Protein AF-A0A2N6FKA7-F1 (afdb_monomer_lite)

Secondary structure (DSSP, 8-state):
-----EEEEEE--SSSS--SSS--SEEEEEEEETTTTEEEEEEEEE--HHHH--HHHHHHHTTEEEEE-S---HHHHHHHHHTT-EEE-HHHHTSSS----

Radius of gyration: 13.47 Å; chains: 1; bounding box: 33×27×40 Å

Foldseek 3Di:
DDQDFAKEKEADQVDPDRPLDDGAQKIWIATQRQVLLEGPPTDIGGHDCVPQNDPLVNCLVVRHQEYADPDPDVVVQVSNVVSNHHYDYPPPRRPVRDPPD

Structure (mmCIF, N/CA/C/O backbone):
data_AF-A0A2N6FKA7-F1
#
_entry.id   AF-A0A2N6FKA7-F1
#
loop_
_atom_site.group_PDB
_atom_site.id
_atom_site.type_symbol
_atom_site.label_atom_id
_atom_site.label_alt_id
_atom_site.label_comp_id
_atom_site.label_asym_id
_atom_site.label_entity_id
_atom_site.label_seq_id
_atom_site.pdbx_PDB_ins_code
_atom_site.Cartn_x
_atom_site.Cartn_y
_atom_site.Cartn_z
_atom_site.occupancy
_atom_site.B_iso_or_equiv
_atom_site.auth_seq_id
_atom_site.auth_comp_id
_atom_site.auth_asym_id
_atom_site.auth_atom_id
_atom_site.pdbx_PDB_model_num
ATOM 1 N N . MET A 1 1 ? -17.185 13.492 14.702 1.00 36.66 1 MET A N 1
ATOM 2 C CA . MET A 1 1 ? -15.866 12.986 14.270 1.00 36.66 1 MET A CA 1
ATOM 3 C C . MET A 1 1 ? -16.126 11.678 13.554 1.00 36.66 1 MET A C 1
ATOM 5 O O . MET A 1 1 ? -16.673 10.777 14.175 1.00 36.66 1 MET A O 1
ATOM 9 N N . ILE A 1 2 ? -15.923 11.637 12.238 1.00 38.34 2 ILE A N 1
ATOM 10 C CA . ILE A 1 2 ? -16.300 10.477 11.424 1.00 38.34 2 ILE A CA 1
ATOM 11 C C . ILE A 1 2 ? -15.222 9.411 11.615 1.00 38.34 2 ILE A C 1
ATOM 13 O O . ILE A 1 2 ? -14.052 9.638 11.328 1.00 38.34 2 ILE A O 1
ATOM 17 N N . ASN A 1 3 ? -15.637 8.282 12.177 1.00 48.81 3 ASN A N 1
ATOM 18 C CA . ASN A 1 3 ? -14.804 7.143 12.531 1.00 48.81 3 ASN A CA 1
ATOM 19 C C . ASN A 1 3 ? -14.818 6.139 11.365 1.00 48.81 3 ASN A C 1
ATOM 21 O O . ASN A 1 3 ? -15.334 5.029 11.490 1.00 48.81 3 ASN A O 1
ATOM 25 N N . GLU A 1 4 ? -14.383 6.585 10.187 1.00 58.44 4 GLU A N 1
ATOM 26 C CA . GLU A 1 4 ? -14.452 5.783 8.964 1.00 58.44 4 GLU A CA 1
ATOM 27 C C . GLU A 1 4 ? -13.369 4.699 8.967 1.00 58.44 4 GLU A C 1
ATOM 29 O O . GLU A 1 4 ? -12.170 4.989 9.048 1.00 58.44 4 GLU A O 1
ATOM 34 N N . LYS A 1 5 ? -13.803 3.434 8.860 1.00 62.41 5 LYS A N 1
ATOM 35 C CA . LYS A 1 5 ? -12.917 2.307 8.552 1.00 62.41 5 LYS A CA 1
ATOM 36 C C . LYS A 1 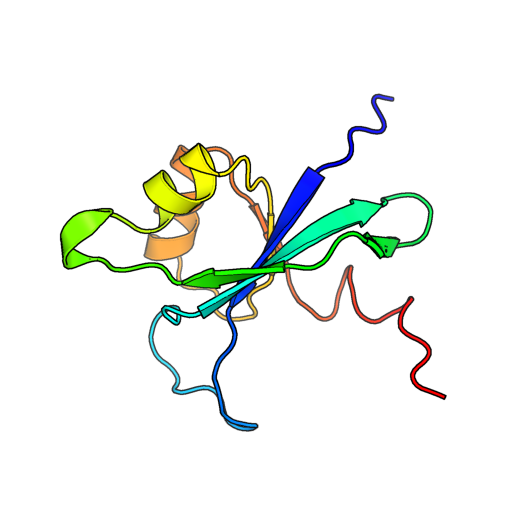5 ? -12.132 2.659 7.292 1.00 62.41 5 LYS A C 1
ATOM 38 O O . LYS A 1 5 ? -12.720 2.917 6.246 1.00 62.41 5 LYS A O 1
ATOM 43 N N . SER A 1 6 ? -10.812 2.707 7.415 1.00 77.69 6 SER A N 1
ATOM 44 C CA . SER A 1 6 ? -9.918 3.076 6.320 1.00 77.69 6 SER A CA 1
ATOM 45 C C . SER A 1 6 ? -9.120 1.856 5.898 1.00 77.69 6 SER A C 1
ATOM 47 O O . SER A 1 6 ? -8.518 1.198 6.745 1.00 77.69 6 SER A O 1
ATOM 49 N N . THR A 1 7 ? -9.078 1.562 4.601 1.00 89.38 7 THR A N 1
ATOM 50 C CA . THR A 1 7 ? -8.249 0.465 4.102 1.00 89.38 7 THR A CA 1
ATOM 51 C C . THR A 1 7 ? -6.780 0.875 4.145 1.00 89.38 7 THR A C 1
ATOM 53 O O . THR A 1 7 ? -6.385 1.905 3.585 1.00 89.38 7 THR A O 1
ATOM 56 N N . ILE A 1 8 ? -5.971 0.060 4.814 1.00 89.56 8 ILE A N 1
ATOM 57 C CA . ILE A 1 8 ? -4.519 0.198 4.877 1.00 89.56 8 ILE A CA 1
ATOM 58 C C . ILE A 1 8 ? -3.860 -0.858 3.995 1.00 89.56 8 ILE A C 1
ATOM 60 O O . ILE A 1 8 ? -4.370 -1.970 3.886 1.00 89.56 8 ILE A O 1
ATOM 64 N N . ALA A 1 9 ? -2.735 -0.514 3.373 1.00 90.00 9 ALA A N 1
ATOM 65 C CA . ALA A 1 9 ? -1.878 -1.442 2.646 1.00 90.00 9 ALA A CA 1
ATOM 66 C C . ALA A 1 9 ? -0.473 -1.471 3.260 1.00 90.00 9 ALA A C 1
ATOM 68 O O . ALA A 1 9 ? 0.125 -0.428 3.514 1.00 90.00 9 ALA A O 1
ATOM 69 N N . ILE A 1 10 ? 0.065 -2.668 3.465 1.00 87.62 10 ILE A N 1
ATOM 70 C CA . ILE A 1 1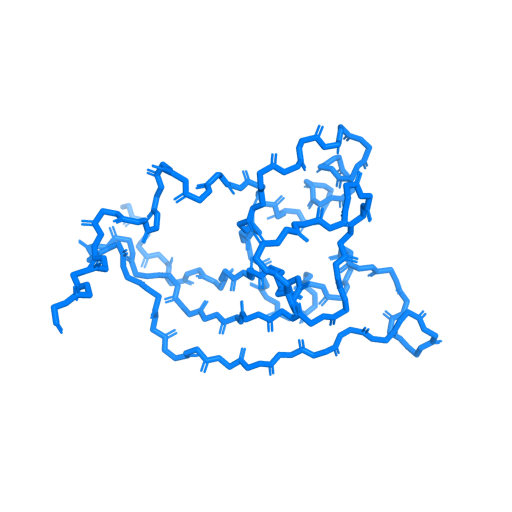0 ? 1.401 -2.913 4.003 1.00 87.62 10 ILE A CA 1
ATOM 71 C C . ILE A 1 10 ? 2.181 -3.713 2.949 1.00 87.62 10 ILE A C 1
ATOM 73 O O . ILE A 1 10 ? 1.796 -4.844 2.649 1.00 87.62 10 ILE A O 1
ATOM 77 N N . PRO A 1 11 ? 3.237 -3.156 2.339 1.00 85.31 11 PRO A N 1
ATOM 78 C CA . PRO A 1 11 ? 4.081 -3.879 1.395 1.00 85.31 11 PRO A CA 1
ATOM 79 C C . PRO A 1 11 ? 4.801 -5.041 2.093 1.00 85.31 11 PRO A C 1
ATOM 81 O O . PRO A 1 11 ? 5.382 -4.877 3.165 1.00 85.31 11 PRO A O 1
ATOM 84 N N . TYR A 1 12 ? 4.779 -6.220 1.475 1.00 81.44 12 TYR A N 1
ATOM 85 C CA . TYR A 1 12 ? 5.440 -7.423 1.968 1.00 81.44 12 TYR A CA 1
ATOM 86 C C . TYR A 1 12 ? 6.752 -7.667 1.218 1.00 81.44 12 TYR A C 1
ATOM 88 O O . TYR A 1 12 ? 6.746 -7.991 0.033 1.00 81.44 12 TYR A O 1
ATOM 96 N N . TYR A 1 13 ? 7.872 -7.561 1.937 1.00 73.25 13 TYR A N 1
ATOM 97 C CA . TYR A 1 13 ? 9.236 -7.611 1.388 1.00 73.25 13 TYR A CA 1
ATOM 98 C C . TYR A 1 13 ? 9.852 -9.010 1.273 1.00 73.25 13 TYR A C 1
ATOM 100 O O . TYR A 1 13 ? 11.008 -9.129 0.877 1.00 73.25 13 TYR A O 1
ATOM 108 N N . GLY A 1 14 ? 9.127 -10.079 1.634 1.00 58.88 14 GLY A N 1
ATOM 109 C CA . GLY A 1 14 ? 9.588 -11.471 1.469 1.00 58.88 14 GLY A CA 1
ATOM 110 C C . GLY A 1 14 ? 10.880 -11.848 2.212 1.00 58.88 14 GLY A C 1
ATOM 111 O O . GLY A 1 14 ? 11.397 -12.947 2.038 1.00 58.88 14 GLY A O 1
ATOM 112 N N . SER A 1 15 ? 11.414 -10.943 3.030 1.00 58.59 15 SER A N 1
ATOM 113 C CA . SER A 1 15 ? 12.745 -10.989 3.621 1.00 58.59 15 SER A CA 1
ATOM 114 C C . SER A 1 15 ? 12.729 -10.202 4.933 1.00 58.59 15 SER A C 1
ATOM 116 O O . SER A 1 15 ? 12.106 -9.144 5.011 1.00 58.59 15 SER A O 1
ATOM 118 N N . LEU A 1 16 ? 13.453 -10.685 5.950 1.00 51.19 16 LEU A N 1
ATOM 119 C CA . LEU A 1 16 ? 13.736 -9.922 7.180 1.00 51.19 16 LEU A CA 1
ATOM 120 C C . LEU A 1 16 ? 14.548 -8.643 6.894 1.00 51.19 16 LEU A C 1
ATOM 122 O O . LEU A 1 16 ? 14.572 -7.728 7.710 1.00 51.19 16 LEU A O 1
ATOM 126 N N . VAL A 1 17 ? 15.217 -8.583 5.738 1.00 49.56 17 VAL A N 1
ATOM 127 C CA . VAL A 1 17 ? 16.008 -7.442 5.273 1.00 49.56 17 VAL A CA 1
ATOM 128 C C . VAL A 1 17 ? 15.360 -6.868 4.020 1.00 49.56 17 VAL A C 1
ATOM 130 O O . VAL A 1 17 ? 15.382 -7.479 2.950 1.00 49.56 17 VAL A O 1
ATOM 133 N N . ARG A 1 18 ? 14.790 -5.674 4.155 1.00 53.94 18 ARG A N 1
ATOM 134 C CA . ARG A 1 18 ? 14.182 -4.932 3.052 1.00 53.94 18 ARG A CA 1
ATOM 135 C C . ARG A 1 18 ? 15.215 -4.675 1.940 1.00 53.94 18 ARG A C 1
ATOM 137 O O . ARG A 1 18 ? 16.274 -4.112 2.237 1.00 53.94 18 ARG A O 1
ATOM 144 N N . PRO A 1 19 ? 14.940 -5.009 0.666 1.00 53.97 19 PRO A N 1
ATOM 145 C CA . PRO A 1 19 ? 15.755 -4.513 -0.434 1.00 53.97 19 PRO A CA 1
ATOM 146 C C . PRO A 1 19 ? 15.544 -2.997 -0.493 1.00 53.97 19 PRO A C 1
ATOM 148 O O . PRO A 1 19 ? 14.427 -2.523 -0.653 1.00 53.97 19 PRO A O 1
ATOM 151 N N . GLY A 1 20 ? 16.598 -2.212 -0.276 1.00 54.25 20 GLY A N 1
ATOM 152 C CA . GLY A 1 20 ? 16.518 -0.763 -0.044 1.00 54.25 20 GLY A CA 1
ATOM 153 C C . GLY A 1 20 ? 16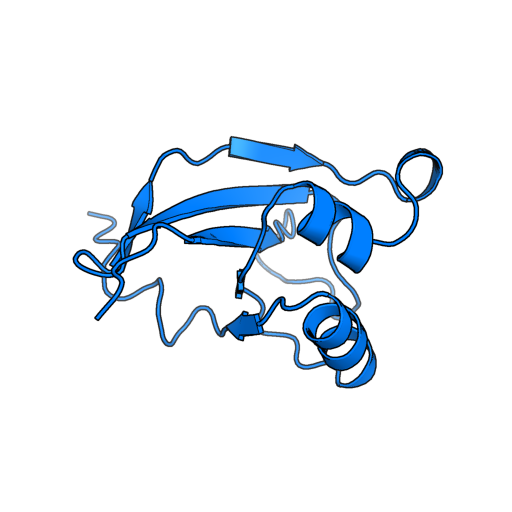.058 0.103 -1.227 1.00 54.25 20 GLY A C 1
ATOM 154 O O . GLY A 1 20 ? 16.529 1.232 -1.341 1.00 54.25 20 GLY A O 1
ATOM 155 N N . ARG A 1 21 ? 15.216 -0.400 -2.143 1.00 56.91 21 ARG A N 1
ATOM 156 C CA . ARG A 1 21 ? 14.648 0.359 -3.263 1.00 56.91 21 ARG A CA 1
ATOM 157 C C . ARG A 1 21 ? 13.243 -0.108 -3.640 1.00 56.91 21 ARG A C 1
ATOM 159 O O . ARG A 1 21 ? 13.070 -1.229 -4.106 1.00 56.91 21 ARG A O 1
ATOM 166 N N . GLY A 1 22 ? 12.302 0.835 -3.610 1.00 61.22 22 GLY A N 1
ATOM 167 C CA . GLY A 1 22 ? 10.978 0.689 -4.210 1.00 61.22 22 GLY A CA 1
ATOM 168 C C . GLY A 1 22 ? 9.985 -0.069 -3.337 1.00 61.22 22 GLY A C 1
ATOM 169 O O . GLY A 1 22 ? 10.297 -0.506 -2.231 1.00 61.22 22 GLY A O 1
ATOM 170 N N . LEU A 1 23 ? 8.761 -0.181 -3.845 1.00 65.44 23 LEU A N 1
ATOM 171 C CA . LEU A 1 23 ? 7.728 -0.991 -3.223 1.00 65.44 23 LEU A CA 1
ATOM 172 C C . LEU A 1 23 ? 7.595 -2.326 -3.921 1.00 65.44 23 LEU A C 1
ATOM 174 O O . LEU A 1 23 ? 7.744 -2.438 -5.139 1.00 65.44 23 LEU A O 1
ATOM 178 N N . GLU A 1 24 ? 7.293 -3.315 -3.101 1.00 73.31 24 GLU A N 1
ATOM 179 C CA . GLU A 1 24 ? 7.077 -4.686 -3.513 1.00 73.31 24 GLU A CA 1
ATOM 180 C C . GLU A 1 24 ? 5.794 -4.825 -4.311 1.00 73.31 24 GLU A C 1
ATOM 182 O O . GLU A 1 24 ? 4.926 -3.954 -4.315 1.00 73.31 24 GLU A O 1
ATOM 187 N N . GLN A 1 25 ? 5.669 -5.960 -4.983 1.00 86.12 25 GLN A N 1
ATOM 188 C CA . GLN A 1 25 ? 4.445 -6.304 -5.693 1.00 86.12 25 GLN A CA 1
ATOM 189 C C . GLN A 1 25 ? 3.406 -6.930 -4.763 1.00 86.12 25 GLN A C 1
ATOM 191 O O . GLN A 1 25 ? 2.243 -6.995 -5.127 1.00 86.12 25 GLN A O 1
ATOM 196 N N . ILE A 1 26 ? 3.783 -7.382 -3.567 1.00 88.12 26 ILE A N 1
ATOM 197 C CA . ILE A 1 26 ? 2.873 -8.047 -2.631 1.00 88.12 26 ILE A CA 1
ATOM 198 C C . ILE A 1 26 ? 2.490 -7.065 -1.524 1.00 88.12 26 ILE A C 1
ATOM 200 O O . ILE A 1 26 ? 3.355 -6.438 -0.919 1.00 88.12 26 ILE A O 1
ATOM 204 N N . PHE A 1 27 ? 1.197 -6.964 -1.232 1.00 88.38 27 PHE A N 1
ATOM 205 C CA . PHE A 1 27 ? 0.635 -6.097 -0.203 1.00 88.38 27 PHE A CA 1
ATOM 206 C C . PHE A 1 27 ? -0.322 -6.877 0.696 1.00 88.38 27 PHE A C 1
ATOM 208 O O . PHE A 1 27 ? -1.213 -7.575 0.214 1.00 88.38 27 PHE A O 1
ATOM 215 N N . LEU A 1 28 ? -0.177 -6.717 2.008 1.00 88.31 28 LEU A N 1
ATOM 216 C CA . LEU A 1 28 ? -1.199 -7.068 2.986 1.00 88.31 28 LEU A CA 1
ATOM 217 C C . LEU A 1 28 ? -2.144 -5.878 3.118 1.00 88.31 28 LEU A C 1
ATOM 219 O O . LEU A 1 28 ? -1.712 -4.789 3.487 1.00 88.31 28 LEU A O 1
ATOM 223 N N . LYS A 1 29 ? -3.423 -6.061 2.807 1.00 90.69 29 LYS A N 1
ATOM 224 C CA . LYS A 1 29 ? -4.436 -5.015 2.964 1.00 90.69 29 LYS A CA 1
ATOM 225 C C . LYS A 1 29 ? -5.447 -5.409 4.013 1.00 90.69 29 LYS A C 1
ATOM 227 O O . LYS A 1 29 ? -5.822 -6.572 4.066 1.00 90.69 29 LYS A O 1
ATOM 232 N N . GLY A 1 30 ? -5.936 -4.448 4.777 1.00 88.94 30 GLY A N 1
ATOM 233 C CA . GLY A 1 30 ? -7.007 -4.694 5.732 1.00 88.94 30 GLY A CA 1
ATOM 234 C C . GLY A 1 30 ? -7.702 -3.417 6.168 1.00 88.94 30 GLY A C 1
ATOM 235 O O . GLY A 1 30 ? -7.332 -2.314 5.759 1.00 88.94 30 GLY A O 1
ATOM 236 N N . ASP A 1 31 ? -8.713 -3.584 7.005 1.00 88.69 31 ASP A N 1
ATOM 237 C CA . ASP A 1 31 ? -9.483 -2.492 7.577 1.00 88.69 31 ASP A CA 1
ATOM 238 C C . ASP A 1 31 ? -8.789 -2.006 8.846 1.00 88.69 31 ASP A C 1
ATOM 240 O O . ASP A 1 31 ? -8.698 -2.737 9.831 1.00 88.69 31 ASP A O 1
ATOM 244 N N . TYR A 1 32 ? -8.309 -0.765 8.846 1.00 83.19 32 TYR A N 1
ATOM 245 C CA . TYR A 1 32 ? -7.768 -0.156 10.053 1.00 83.19 32 TYR A CA 1
ATOM 246 C C . TYR A 1 32 ? -8.906 0.288 10.975 1.00 83.19 32 TYR A C 1
ATOM 248 O O . TYR A 1 32 ? -9.742 1.118 10.596 1.00 83.19 32 TYR A O 1
ATOM 256 N N . ASN A 1 33 ? -8.918 -0.249 12.194 1.00 81.38 33 ASN A N 1
ATOM 257 C CA . ASN A 1 33 ? -9.816 0.160 13.260 1.00 81.38 33 ASN A CA 1
ATOM 258 C C . ASN A 1 33 ? -9.120 1.214 14.145 1.00 81.38 33 ASN A C 1
ATOM 260 O O . ASN A 1 33 ? -8.235 0.869 14.930 1.00 81.38 33 ASN A O 1
ATOM 264 N N . PRO A 1 34 ? -9.523 2.497 14.069 1.00 73.12 34 PRO A N 1
ATOM 265 C CA . PRO A 1 34 ? -8.870 3.569 14.817 1.00 73.12 34 PRO A CA 1
ATOM 266 C C . PRO A 1 34 ? -9.124 3.514 16.331 1.00 73.12 34 PRO A C 1
ATOM 268 O O . PRO A 1 34 ? -8.456 4.223 17.070 1.00 73.12 34 PRO A O 1
ATOM 271 N N . GLN A 1 35 ? -10.089 2.717 16.805 1.00 78.88 35 GLN A N 1
ATOM 272 C CA . GLN A 1 35 ? -10.393 2.595 18.237 1.00 78.88 35 GLN A CA 1
ATOM 273 C C . GLN A 1 35 ? -9.492 1.565 18.920 1.00 78.88 35 GLN A C 1
ATOM 275 O O . GLN A 1 35 ? -9.081 1.765 20.058 1.00 78.88 35 GLN A O 1
ATOM 280 N N . SER A 1 36 ? -9.212 0.456 18.233 1.00 78.56 36 SER A N 1
ATOM 281 C CA . SER A 1 36 ? -8.375 -0.632 18.747 1.00 78.56 36 SER A CA 1
ATOM 282 C C . SER A 1 36 ? -6.932 -0.573 18.249 1.00 78.56 36 SER A C 1
ATOM 284 O O . SER A 1 36 ? -6.105 -1.330 18.748 1.00 78.56 36 SER A O 1
ATOM 286 N N . HIS A 1 37 ? -6.625 0.297 17.279 1.00 73.44 37 HIS A N 1
ATOM 287 C CA . HIS A 1 37 ? -5.341 0.335 16.569 1.00 73.44 37 HIS A CA 1
ATOM 288 C C . HIS A 1 37 ? -4.970 -1.018 15.935 1.00 73.44 37 HIS A C 1
ATOM 290 O O . HIS A 1 37 ? -3.799 -1.378 15.834 1.00 73.44 37 HIS A O 1
ATOM 296 N N . GLN A 1 38 ? -5.976 -1.791 15.517 1.00 78.69 38 GLN A N 1
ATOM 297 C CA . GLN A 1 38 ? -5.787 -3.096 14.887 1.00 78.69 38 GLN A CA 1
ATOM 298 C C . GLN A 1 38 ? -6.199 -3.070 13.418 1.00 78.69 38 GLN A C 1
ATOM 300 O O . GLN A 1 38 ? -7.072 -2.302 13.006 1.00 78.69 38 GLN A O 1
ATOM 305 N N . VAL A 1 39 ? -5.563 -3.941 12.635 1.00 81.81 39 VAL A N 1
ATOM 306 C CA . VAL A 1 39 ? -5.945 -4.214 11.248 1.00 81.81 39 VAL A CA 1
ATOM 307 C C . VAL A 1 39 ? -6.784 -5.487 11.220 1.00 81.81 39 VAL A C 1
ATOM 309 O O . VAL A 1 39 ? -6.314 -6.564 11.583 1.00 81.81 39 VAL A O 1
ATOM 312 N N . GLU A 1 40 ? -8.030 -5.357 10.788 1.00 84.94 40 GLU A N 1
ATOM 313 C CA . GLU A 1 40 ? -8.994 -6.448 10.642 1.00 84.94 40 GLU A CA 1
ATOM 314 C C . GLU A 1 40 ? -9.113 -6.860 9.161 1.00 84.94 40 GLU A C 1
ATOM 316 O O . GLU A 1 40 ? -8.693 -6.126 8.266 1.00 84.94 40 GLU A O 1
ATOM 321 N N . ASN A 1 41 ? -9.707 -8.028 8.882 1.00 86.75 41 ASN A N 1
ATOM 322 C CA . ASN A 1 41 ? -10.013 -8.493 7.516 1.00 86.75 41 ASN A CA 1
ATOM 323 C C . ASN A 1 41 ? -8.808 -8.486 6.555 1.00 86.75 41 ASN A C 1
ATOM 325 O O . ASN A 1 41 ? -8.917 -8.070 5.400 1.00 86.75 41 ASN A O 1
ATOM 329 N N . VAL A 1 42 ? -7.647 -8.935 7.038 1.00 87.06 42 VAL A N 1
ATOM 330 C CA . VAL A 1 42 ? -6.405 -8.893 6.262 1.00 87.06 42 VAL A CA 1
ATOM 331 C C . VAL A 1 42 ? -6.463 -9.856 5.073 1.00 87.06 42 VAL A C 1
ATOM 333 O O . VAL A 1 42 ? -6.717 -11.049 5.234 1.00 87.06 42 VAL A O 1
ATOM 336 N N . ALA A 1 43 ? -6.156 -9.347 3.883 1.00 88.75 43 ALA A N 1
ATOM 337 C CA . ALA A 1 43 ? -6.029 -10.110 2.652 1.00 88.75 43 ALA A CA 1
ATOM 338 C C . ALA A 1 43 ? -4.717 -9.781 1.934 1.00 88.75 43 ALA A C 1
ATOM 340 O O . ALA A 1 43 ? -4.247 -8.642 1.932 1.00 88.75 43 ALA A O 1
ATOM 341 N N . VAL A 1 44 ? -4.144 -10.785 1.272 1.00 89.38 44 VAL A N 1
ATOM 342 C CA . VAL A 1 44 ? -2.992 -10.592 0.386 1.00 89.38 44 VAL A CA 1
ATOM 343 C C . VAL A 1 44 ? -3.485 -10.058 -0.955 1.00 89.38 44 VAL A C 1
ATOM 345 O O . VAL A 1 44 ? -4.496 -10.506 -1.496 1.00 89.38 44 VAL A O 1
ATOM 348 N N . SER A 1 45 ? -2.776 -9.093 -1.519 1.00 90.25 45 SER A N 1
ATOM 349 C CA . SER A 1 45 ? -2.993 -8.608 -2.877 1.00 90.25 45 SER A CA 1
ATOM 350 C C . SER A 1 45 ? -1.670 -8.424 -3.583 1.00 90.25 45 SER A C 1
ATOM 352 O O . SER A 1 45 ? -0.687 -8.014 -2.975 1.00 90.25 45 SER A O 1
ATOM 354 N N . VAL A 1 46 ? -1.654 -8.753 -4.868 1.00 90.38 46 VAL A N 1
ATOM 355 C CA . VAL A 1 46 ? -0.458 -8.676 -5.698 1.00 90.38 46 VAL A CA 1
ATOM 356 C C . VAL A 1 46 ? -0.718 -7.660 -6.795 1.00 90.38 46 VAL A C 1
ATOM 358 O O . VAL A 1 46 ? -1.729 -7.763 -7.481 1.00 90.38 46 VAL A O 1
ATOM 361 N N . TRP A 1 47 ? 0.172 -6.683 -6.909 1.00 91.62 47 TRP A N 1
ATOM 362 C CA . TRP A 1 47 ? 0.189 -5.686 -7.963 1.00 91.62 47 TRP A CA 1
ATOM 363 C C . TRP A 1 47 ? 1.090 -6.151 -9.110 1.00 91.62 47 TRP A C 1
ATOM 365 O O . TRP A 1 47 ? 2.286 -6.374 -8.913 1.00 91.62 47 TRP A O 1
ATOM 375 N N . ASP A 1 48 ? 0.533 -6.245 -10.314 1.00 89.00 48 ASP A N 1
ATOM 376 C CA . ASP A 1 48 ? 1.276 -6.465 -11.552 1.00 89.00 48 ASP A CA 1
ATOM 377 C C . ASP A 1 48 ? 1.359 -5.157 -12.367 1.00 89.00 48 ASP A C 1
ATOM 379 O O . ASP A 1 48 ? 0.376 -4.744 -12.997 1.00 89.00 48 ASP A O 1
ATOM 383 N N . PRO A 1 49 ? 2.539 -4.506 -12.444 1.00 87.62 49 PRO A N 1
ATOM 384 C CA . PRO A 1 49 ? 2.705 -3.259 -13.192 1.00 87.62 49 PRO A CA 1
ATOM 385 C C . PRO A 1 49 ? 2.393 -3.384 -14.688 1.00 87.62 49 PRO A C 1
ATOM 387 O O . PRO A 1 49 ? 2.138 -2.369 -15.340 1.00 87.62 49 PRO A O 1
ATOM 390 N N . LYS A 1 50 ? 2.436 -4.595 -15.263 1.00 88.00 50 LYS A N 1
ATOM 391 C CA . LYS A 1 50 ? 2.188 -4.810 -16.695 1.00 88.00 50 LYS A CA 1
ATOM 392 C C . LYS A 1 50 ? 0.709 -4.712 -17.043 1.00 88.00 50 LYS A C 1
ATOM 394 O O . LYS A 1 50 ? 0.381 -4.193 -18.107 1.00 88.00 50 LYS A O 1
ATOM 399 N N . SER A 1 51 ? -0.165 -5.208 -16.174 1.00 89.75 51 SER A N 1
ATOM 400 C CA . SER A 1 51 ? -1.613 -5.222 -16.404 1.00 89.75 51 SER A CA 1
ATOM 401 C C . SER A 1 51 ? -2.348 -4.110 -15.665 1.00 89.75 51 SER A C 1
ATOM 403 O O . SER A 1 51 ? -3.365 -3.627 -16.151 1.00 89.75 51 SER A O 1
ATOM 405 N N . GLU A 1 52 ? -1.846 -3.686 -14.507 1.00 89.69 52 GLU A N 1
ATOM 406 C CA . GLU A 1 52 ? -2.585 -2.816 -13.584 1.00 89.69 52 GLU A CA 1
ATOM 407 C C . GLU A 1 52 ? -2.059 -1.375 -13.555 1.00 89.69 52 GLU A C 1
ATOM 409 O O . GLU A 1 52 ? -2.618 -0.500 -12.892 1.00 89.69 52 GLU A O 1
ATOM 414 N N . GLY A 1 53 ? -1.002 -1.092 -14.318 1.00 90.38 53 GLY A N 1
ATOM 415 C CA . GLY A 1 53 ? -0.469 0.253 -14.481 1.00 90.38 53 GLY A CA 1
ATOM 416 C C . GLY A 1 53 ? 0.270 0.740 -13.239 1.00 90.38 53 GLY A C 1
ATOM 417 O O . GLY A 1 53 ? 1.058 0.011 -12.652 1.00 90.38 53 GLY A O 1
ATOM 418 N N . ARG A 1 54 ? 0.086 2.014 -12.870 1.00 91.62 54 ARG A N 1
ATOM 419 C CA . ARG A 1 54 ? 0.870 2.664 -11.805 1.00 91.62 54 ARG A CA 1
ATOM 420 C C . ARG A 1 54 ? 0.359 2.283 -10.413 1.00 91.62 54 ARG A C 1
ATOM 422 O O . ARG A 1 54 ? -0.838 2.364 -10.160 1.00 91.62 54 ARG A O 1
ATOM 429 N N . LEU A 1 55 ? 1.283 2.006 -9.493 1.00 89.94 55 LEU A N 1
ATOM 430 C CA . LEU A 1 55 ? 0.973 1.543 -8.137 1.00 89.94 55 LEU A CA 1
ATOM 431 C C . LEU A 1 55 ? 0.018 2.459 -7.350 1.00 89.94 55 LEU A C 1
ATOM 433 O O . LEU A 1 55 ? -0.956 1.969 -6.795 1.00 89.94 55 LEU A O 1
ATOM 437 N N . HIS A 1 56 ? 0.251 3.778 -7.326 1.00 91.44 56 HIS A N 1
ATOM 438 C CA . HIS A 1 56 ? -0.613 4.725 -6.596 1.00 91.44 56 HIS A CA 1
ATOM 439 C C . HIS A 1 56 ? -2.070 4.662 -7.076 1.00 91.44 56 HIS A C 1
ATOM 441 O O . HIS A 1 56 ? -2.986 4.617 -6.262 1.00 91.44 56 HIS A O 1
ATOM 447 N N . LYS A 1 57 ? -2.279 4.542 -8.393 1.00 94.12 57 LYS A N 1
ATOM 448 C CA . LYS A 1 57 ? -3.616 4.404 -8.988 1.00 94.12 57 LYS A CA 1
ATOM 449 C C . LYS A 1 57 ? -4.262 3.071 -8.655 1.00 94.12 57 LYS A C 1
ATOM 451 O O . LYS A 1 57 ? -5.454 3.025 -8.375 1.00 94.12 57 LYS A O 1
ATOM 456 N N . TRP A 1 58 ? -3.482 1.996 -8.684 1.00 94.44 58 TRP A N 1
ATOM 457 C CA . TRP A 1 58 ? -3.966 0.671 -8.315 1.00 94.44 58 TRP A CA 1
ATOM 458 C C . TRP A 1 58 ? -4.396 0.619 -6.845 1.00 94.44 58 TRP A C 1
ATOM 460 O O . TRP A 1 58 ? -5.500 0.170 -6.549 1.00 94.44 58 TRP A O 1
ATOM 470 N N . LEU A 1 59 ? -3.587 1.165 -5.932 1.00 92.62 59 LEU A N 1
ATOM 471 C CA . LEU A 1 59 ? -3.931 1.273 -4.512 1.00 92.62 59 LEU A CA 1
ATOM 472 C C . LEU A 1 59 ? -5.205 2.109 -4.306 1.00 92.62 59 LEU A C 1
ATOM 474 O O . LEU A 1 59 ? -6.112 1.686 -3.587 1.00 92.62 59 LEU A O 1
ATOM 478 N N . ALA A 1 60 ? -5.312 3.254 -4.982 1.00 93.44 60 ALA A N 1
ATOM 479 C CA . ALA A 1 60 ? -6.480 4.127 -4.895 1.00 93.44 60 ALA A CA 1
ATOM 480 C C . ALA A 1 60 ? -7.758 3.449 -5.410 1.00 93.44 60 ALA A C 1
ATOM 482 O O . ALA A 1 60 ? -8.801 3.515 -4.758 1.00 93.44 60 ALA A O 1
ATOM 483 N N . ALA A 1 61 ? -7.672 2.732 -6.536 1.00 93.00 61 ALA A N 1
ATOM 484 C CA . ALA A 1 61 ? -8.779 1.955 -7.097 1.00 93.00 61 ALA A CA 1
ATOM 485 C C . ALA A 1 61 ? -9.253 0.835 -6.157 1.00 93.00 61 ALA A C 1
ATOM 487 O O . ALA A 1 61 ? -10.406 0.415 -6.219 1.00 93.00 61 ALA A O 1
ATOM 488 N N . GLN A 1 62 ? -8.379 0.375 -5.262 1.00 90.12 62 GLN A N 1
ATOM 489 C CA . GLN A 1 62 ? -8.691 -0.609 -4.230 1.00 90.12 62 GLN A CA 1
ATOM 490 C C . GLN A 1 62 ? -9.184 0.012 -2.916 1.00 90.12 62 GLN A C 1
ATOM 492 O O . GLN A 1 62 ? -9.346 -0.705 -1.931 1.00 90.12 62 GLN A O 1
ATOM 497 N N . GLY A 1 63 ? -9.420 1.326 -2.884 1.00 90.75 63 GLY A N 1
ATOM 498 C CA . GLY A 1 63 ? -9.928 2.032 -1.709 1.00 90.75 63 GLY A CA 1
ATOM 499 C C . GLY A 1 63 ? -8.886 2.259 -0.614 1.00 90.75 63 GLY A C 1
ATOM 500 O O . GLY A 1 63 ? -9.245 2.707 0.473 1.00 90.75 63 GLY A O 1
ATOM 501 N N . VAL A 1 64 ? -7.605 1.987 -0.882 1.00 92.25 64 VAL A N 1
ATOM 502 C CA . VAL A 1 64 ? -6.523 2.225 0.077 1.00 92.25 64 VAL A CA 1
ATOM 503 C C . VAL A 1 64 ? -6.435 3.718 0.378 1.00 92.25 64 VAL A C 1
ATOM 505 O O . VAL A 1 64 ? -6.434 4.545 -0.530 1.00 92.25 64 VAL A O 1
ATOM 508 N N . LYS A 1 65 ? -6.357 4.057 1.666 1.00 91.50 65 LYS A N 1
ATOM 509 C CA . LYS A 1 65 ? -6.178 5.431 2.165 1.00 91.50 65 LYS A CA 1
ATOM 510 C C . LYS A 1 65 ? -4.873 5.621 2.921 1.00 91.50 65 LYS A C 1
ATOM 512 O O . LYS A 1 65 ? -4.411 6.749 3.070 1.00 91.50 65 LYS A O 1
ATOM 517 N N . LYS A 1 66 ? -4.264 4.525 3.378 1.00 89.38 66 LYS A N 1
ATOM 518 C CA . LYS A 1 66 ? -2.986 4.540 4.088 1.00 89.38 66 LYS A CA 1
ATOM 519 C C . LYS A 1 66 ? -2.051 3.467 3.548 1.00 89.38 66 LYS A C 1
ATOM 521 O O . LYS A 1 66 ? -2.484 2.342 3.312 1.00 89.38 66 LYS A O 1
ATOM 526 N N . VAL A 1 67 ? -0.774 3.797 3.396 1.00 88.00 67 VAL A N 1
ATOM 527 C CA . VAL A 1 67 ? 0.291 2.831 3.100 1.00 88.00 67 VAL A CA 1
ATOM 528 C C . VAL A 1 67 ? 1.278 2.844 4.253 1.00 88.00 67 VAL A C 1
ATOM 530 O O . VAL A 1 67 ? 1.825 3.892 4.577 1.00 88.00 67 VAL A O 1
ATOM 533 N N . CYS A 1 68 ? 1.512 1.690 4.869 1.00 84.94 68 CYS A N 1
ATOM 534 C CA . CYS A 1 68 ? 2.469 1.577 5.958 1.00 84.94 68 CYS A CA 1
ATOM 535 C C . CYS A 1 68 ? 3.865 1.300 5.403 1.00 84.94 68 CYS A C 1
ATOM 537 O O . CYS A 1 68 ? 4.128 0.202 4.919 1.00 84.94 68 CYS A O 1
ATOM 539 N N . CYS A 1 69 ? 4.758 2.285 5.414 1.00 77.12 69 CYS A N 1
ATOM 540 C CA . CYS A 1 69 ? 6.078 2.153 4.810 1.00 77.12 69 CYS A CA 1
ATOM 541 C C . CYS A 1 69 ? 7.086 3.066 5.506 1.00 77.12 69 CYS A C 1
ATOM 543 O O . CYS A 1 69 ? 6.851 4.260 5.601 1.00 77.12 69 CYS A O 1
ATOM 545 N N . ARG A 1 70 ? 8.234 2.502 5.902 1.00 71.88 70 ARG A N 1
ATOM 546 C CA . ARG A 1 70 ? 9.366 3.236 6.504 1.00 71.88 70 ARG A CA 1
ATOM 547 C C . ARG A 1 70 ? 10.272 3.942 5.482 1.00 71.88 70 ARG A C 1
ATOM 549 O O . ARG A 1 70 ? 11.296 4.518 5.836 1.00 71.88 70 ARG A O 1
ATOM 556 N N . ASP A 1 71 ? 9.988 3.784 4.191 1.00 70.38 71 ASP A N 1
ATOM 557 C CA . ASP A 1 71 ? 10.787 4.362 3.106 1.00 70.38 71 ASP A CA 1
ATOM 558 C C . ASP A 1 71 ? 10.162 5.652 2.620 1.00 70.38 71 ASP A C 1
ATOM 560 O O . ASP A 1 71 ? 9.230 5.648 1.809 1.00 70.38 71 ASP A O 1
ATOM 564 N N . HIS A 1 72 ? 10.711 6.740 3.137 1.00 72.19 72 HIS A N 1
ATOM 565 C CA . HIS A 1 72 ? 10.328 8.090 2.781 1.00 72.19 72 HIS A CA 1
ATOM 566 C C . HIS A 1 72 ? 11.040 8.510 1.504 1.00 72.19 72 HIS A C 1
A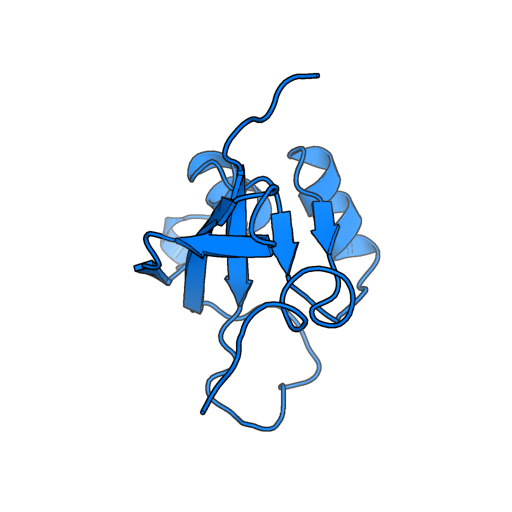TOM 568 O O . HIS A 1 72 ? 12.063 9.198 1.506 1.00 72.19 72 HIS A O 1
ATOM 574 N N . ASN A 1 73 ? 10.505 8.054 0.376 1.00 80.44 73 ASN A N 1
ATOM 575 C CA . ASN A 1 73 ? 10.891 8.569 -0.923 1.00 80.44 73 ASN A CA 1
ATOM 576 C C . ASN A 1 73 ? 9.919 9.679 -1.336 1.00 80.44 73 ASN A C 1
ATOM 578 O O . ASN A 1 73 ? 8.800 9.388 -1.756 1.00 80.44 73 ASN A O 1
ATOM 582 N N . GLU A 1 74 ? 10.364 10.938 -1.286 1.00 80.69 74 GLU A N 1
ATOM 583 C CA . GLU A 1 74 ? 9.532 12.126 -1.557 1.00 80.69 74 GLU A CA 1
ATOM 584 C C . GLU A 1 74 ? 8.748 12.035 -2.875 1.00 80.69 74 GLU A C 1
ATOM 586 O O . GLU A 1 74 ? 7.579 12.412 -2.956 1.00 80.69 74 GLU A O 1
ATOM 591 N N . ARG A 1 75 ? 9.370 11.492 -3.929 1.00 81.81 75 ARG A N 1
ATOM 592 C CA . ARG A 1 75 ? 8.719 11.352 -5.237 1.00 81.81 75 ARG A CA 1
ATOM 593 C C . ARG A 1 75 ? 7.580 10.340 -5.193 1.00 81.81 75 ARG A C 1
ATOM 595 O O . ARG A 1 75 ? 6.577 10.516 -5.877 1.00 81.81 75 ARG A O 1
ATOM 602 N N . TYR A 1 76 ? 7.760 9.258 -4.447 1.00 82.12 76 TYR A N 1
ATOM 603 C CA . TYR A 1 76 ? 6.738 8.236 -4.294 1.00 82.12 76 TYR A CA 1
ATOM 604 C C . TYR A 1 76 ? 5.595 8.713 -3.389 1.00 82.12 76 TYR A C 1
ATOM 606 O O . TYR A 1 76 ? 4.428 8.537 -3.736 1.00 82.12 76 TYR A O 1
ATOM 614 N N . GLU A 1 77 ? 5.923 9.376 -2.282 1.00 87.19 77 GLU A N 1
ATOM 615 C CA . GLU A 1 77 ? 4.944 9.975 -1.374 1.00 87.19 77 GLU A CA 1
ATOM 616 C C . GLU A 1 77 ? 4.087 11.031 -2.071 1.00 87.19 77 GLU A C 1
ATOM 618 O O . GLU A 1 77 ? 2.870 11.035 -1.900 1.00 87.19 77 GLU A O 1
ATOM 623 N N . ALA A 1 78 ? 4.687 11.870 -2.921 1.00 89.56 78 ALA A N 1
ATOM 624 C CA . ALA A 1 78 ? 3.946 12.840 -3.721 1.00 89.56 78 ALA A CA 1
ATOM 625 C C . ALA A 1 78 ? 2.900 12.158 -4.620 1.00 89.56 78 ALA A C 1
ATOM 627 O O . ALA A 1 78 ? 1.739 12.559 -4.623 1.00 89.56 78 ALA A O 1
ATOM 628 N N . LEU A 1 79 ? 3.280 11.079 -5.316 1.00 92.00 79 LEU A N 1
ATOM 629 C CA . LEU A 1 79 ? 2.365 10.322 -6.182 1.00 92.00 79 LEU A CA 1
ATOM 630 C C . LEU A 1 79 ? 1.230 9.641 -5.406 1.00 92.00 79 LEU A C 1
ATOM 632 O O . LEU A 1 79 ? 0.128 9.510 -5.926 1.00 92.00 79 LEU A O 1
ATOM 636 N N . LEU A 1 80 ? 1.487 9.174 -4.184 1.00 91.56 80 LEU A N 1
ATOM 637 C CA . LEU A 1 80 ? 0.440 8.634 -3.314 1.00 91.56 80 LEU A CA 1
ATOM 638 C C . LEU A 1 80 ? -0.497 9.727 -2.798 1.00 91.56 80 LEU A C 1
ATOM 640 O O . LEU A 1 80 ? -1.714 9.545 -2.790 1.00 91.56 80 LEU A O 1
ATOM 644 N N . SER A 1 81 ? 0.068 10.864 -2.400 1.00 92.12 81 SER A N 1
ATOM 645 C CA . SER A 1 81 ? -0.675 12.010 -1.884 1.00 92.12 81 SER A CA 1
ATOM 646 C C . SER A 1 81 ? -1.623 12.596 -2.935 1.00 92.12 81 SER A C 1
ATOM 648 O O . SER A 1 81 ? -2.761 12.932 -2.611 1.00 92.12 81 SER A O 1
ATOM 650 N N . GLU A 1 82 ? -1.214 12.621 -4.210 1.00 94.12 82 GLU A N 1
ATOM 651 C CA . GLU A 1 82 ? -2.075 12.997 -5.345 1.00 94.12 82 GLU A CA 1
ATOM 652 C C . GLU A 1 82 ? -3.352 12.144 -5.442 1.00 94.12 82 GLU A C 1
ATOM 654 O O . GLU A 1 82 ? -4.396 12.643 -5.860 1.00 94.12 82 GLU A O 1
ATOM 659 N N . GLU A 1 83 ? -3.299 10.882 -5.010 1.00 94.88 83 GLU A N 1
ATOM 660 C CA . GLU A 1 83 ? -4.442 9.960 -4.991 1.00 94.88 83 GLU A CA 1
ATOM 661 C C . GLU A 1 83 ? -5.166 9.932 -3.624 1.00 94.88 83 GLU A C 1
ATOM 663 O O . GLU A 1 83 ? -6.060 9.114 -3.386 1.00 94.88 83 GLU A O 1
ATOM 668 N N . GLY A 1 84 ? -4.791 10.826 -2.700 1.00 92.31 84 GLY A N 1
ATOM 669 C CA . GLY A 1 84 ? -5.355 10.909 -1.351 1.00 92.31 84 GLY A CA 1
ATOM 670 C C . GLY A 1 84 ? -4.916 9.774 -0.422 1.00 92.31 84 GLY A C 1
ATOM 671 O O . GLY A 1 84 ? -5.670 9.399 0.478 1.00 92.31 84 GLY A O 1
ATOM 672 N N . ILE A 1 85 ? -3.729 9.206 -0.653 1.00 92.44 85 ILE A N 1
ATOM 673 C CA . ILE A 1 85 ? -3.145 8.128 0.150 1.00 92.44 85 ILE A CA 1
ATOM 674 C C . ILE A 1 85 ? -2.024 8.693 1.020 1.00 92.44 85 ILE A C 1
ATOM 676 O O . ILE A 1 85 ? -1.081 9.303 0.522 1.00 92.44 85 ILE A O 1
ATOM 680 N N . THR A 1 86 ? -2.096 8.452 2.327 1.00 90.44 86 THR A N 1
ATOM 681 C CA . THR A 1 86 ? -1.069 8.889 3.283 1.00 90.44 86 THR A CA 1
ATOM 682 C C . THR A 1 86 ? -0.076 7.767 3.574 1.00 90.44 86 THR A C 1
ATOM 684 O O . THR A 1 86 ? -0.480 6.626 3.804 1.00 90.44 86 THR A O 1
ATOM 687 N N . VAL A 1 87 ? 1.221 8.081 3.599 1.00 86.75 87 VAL A N 1
ATOM 688 C CA . VAL A 1 87 ? 2.251 7.155 4.092 1.00 86.75 87 VAL A CA 1
ATOM 689 C C . VAL A 1 87 ? 2.355 7.287 5.607 1.00 86.75 87 VAL A C 1
ATOM 691 O O . VAL A 1 87 ? 2.413 8.397 6.129 1.00 86.75 87 VAL A O 1
ATOM 694 N N . VAL A 1 88 ? 2.325 6.156 6.305 1.00 84.25 88 VAL A N 1
ATOM 695 C CA . VAL A 1 88 ? 2.463 6.079 7.763 1.00 84.25 88 VAL A CA 1
ATOM 696 C C . VAL A 1 88 ? 3.610 5.148 8.127 1.00 84.25 88 VAL A C 1
ATOM 698 O O . VAL A 1 88 ? 3.844 4.146 7.449 1.00 84.25 88 VAL A O 1
ATOM 701 N N . ASP A 1 89 ? 4.311 5.470 9.207 1.00 73.81 89 ASP A N 1
ATOM 702 C CA . ASP A 1 89 ? 5.356 4.608 9.743 1.00 73.81 89 ASP A CA 1
ATOM 703 C C . ASP A 1 89 ? 4.772 3.430 10.522 1.00 73.81 89 ASP A C 1
ATOM 705 O O . ASP A 1 89 ? 3.816 3.565 11.288 1.00 73.81 89 ASP A O 1
ATOM 709 N N . GLU A 1 90 ? 5.424 2.275 10.382 1.00 62.09 90 GLU A N 1
ATOM 710 C CA . GLU A 1 90 ? 5.113 1.050 11.135 1.00 62.09 90 GLU A CA 1
ATOM 711 C C . GLU A 1 90 ? 5.168 1.273 12.654 1.00 62.09 90 GLU A C 1
ATOM 713 O O . GLU A 1 90 ? 4.366 0.705 13.396 1.00 62.09 90 GLU A O 1
ATOM 718 N N . ASP A 1 91 ? 6.088 2.128 13.111 1.00 53.91 91 ASP A N 1
A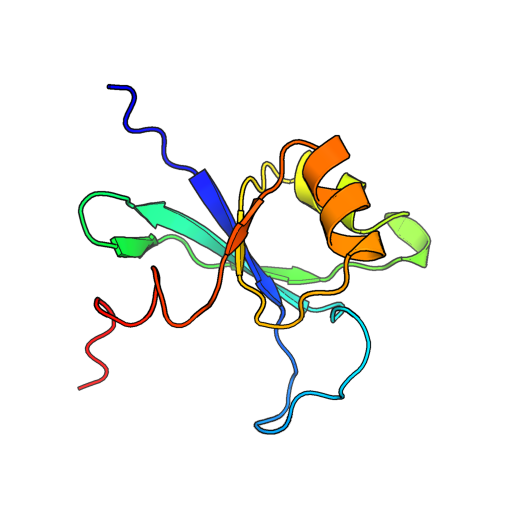TOM 719 C CA . ASP A 1 91 ? 6.383 2.332 14.532 1.00 53.91 91 ASP A CA 1
ATOM 720 C C . ASP A 1 91 ? 5.395 3.263 15.251 1.00 53.91 91 ASP A C 1
ATOM 722 O O . ASP A 1 91 ? 5.383 3.277 16.481 1.00 53.91 91 ASP A O 1
ATOM 726 N N . GLN A 1 92 ? 4.566 4.033 14.536 1.00 48.22 92 GLN A N 1
ATOM 727 C CA . GLN A 1 92 ? 3.746 5.070 15.180 1.00 48.22 92 GLN A CA 1
ATOM 728 C C . GLN A 1 92 ? 2.252 4.737 15.294 1.00 48.22 92 GLN A C 1
ATOM 730 O O . GLN A 1 92 ? 1.607 5.305 16.167 1.00 48.22 92 GLN A O 1
ATOM 735 N N . ASP A 1 93 ? 1.708 3.788 14.516 1.00 47.84 93 ASP A N 1
ATOM 736 C CA . ASP A 1 93 ? 0.252 3.525 14.522 1.00 47.84 93 ASP A CA 1
ATOM 737 C C . ASP A 1 93 ? -0.186 2.042 14.494 1.00 47.84 93 ASP A C 1
ATOM 739 O O . ASP A 1 93 ? -1.364 1.771 14.727 1.00 47.84 93 ASP A O 1
ATOM 743 N N . LEU A 1 94 ? 0.702 1.066 14.236 1.00 48.03 94 LEU A N 1
ATOM 744 C CA . LEU A 1 94 ? 0.293 -0.344 14.026 1.00 48.03 94 LEU A CA 1
ATOM 745 C C . LEU A 1 94 ? 0.911 -1.369 14.989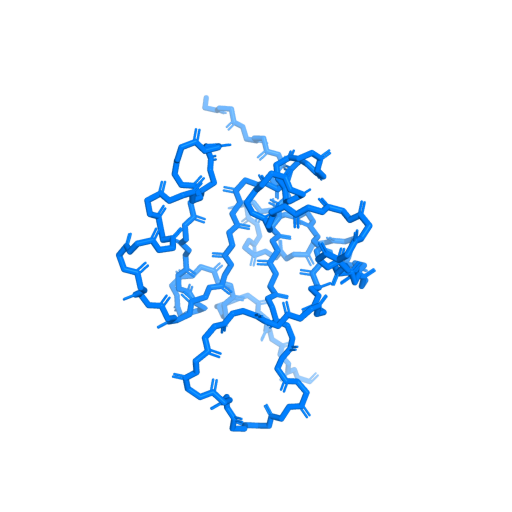 1.00 48.03 94 LEU A C 1
ATOM 747 O O . LEU A 1 94 ? 0.383 -2.473 15.119 1.00 48.03 94 LEU A O 1
ATOM 751 N N . LEU A 1 95 ? 2.008 -1.034 15.675 1.00 44.00 95 LEU A N 1
ATOM 752 C CA . LEU A 1 95 ? 2.761 -1.998 16.493 1.00 44.00 95 LEU A CA 1
ATOM 753 C C . LEU A 1 95 ? 2.467 -1.941 18.001 1.00 44.00 95 LEU A C 1
ATOM 755 O O . LEU A 1 95 ? 2.907 -2.823 18.732 1.00 44.00 95 LEU A O 1
ATOM 759 N N . LEU A 1 96 ? 1.674 -0.977 18.484 1.00 43.38 96 LEU A N 1
ATOM 760 C CA . LEU A 1 96 ? 1.304 -0.895 19.909 1.00 43.38 96 LEU A CA 1
ATOM 761 C C . LEU A 1 96 ? 0.079 -1.751 20.293 1.00 43.38 96 LEU A C 1
ATOM 763 O O . LEU A 1 96 ? -0.217 -1.882 21.478 1.00 43.38 96 LEU A O 1
ATOM 767 N N . GLY A 1 97 ? -0.616 -2.356 19.321 1.00 42.94 97 GLY A N 1
ATOM 768 C CA . GLY A 1 97 ? -1.803 -3.197 19.555 1.00 42.94 97 GLY A CA 1
ATOM 769 C C . GLY A 1 97 ? -1.625 -4.688 19.247 1.00 42.94 97 GLY A C 1
ATOM 770 O O . GLY A 1 97 ? -2.505 -5.490 19.571 1.00 42.94 97 GLY A O 1
ATOM 771 N N . ALA A 1 98 ? -0.508 -5.080 18.628 1.00 43.12 98 ALA A N 1
ATOM 772 C CA . ALA A 1 98 ? -0.229 -6.470 18.290 1.00 43.12 98 ALA A CA 1
ATOM 773 C C . ALA A 1 98 ? 0.573 -7.129 19.420 1.00 43.12 98 ALA A C 1
ATOM 775 O O . ALA A 1 98 ? 1.796 -7.249 19.366 1.00 43.12 98 ALA A O 1
ATOM 776 N N . GLY A 1 99 ? -0.136 -7.548 20.468 1.00 32.97 99 GLY A N 1
ATOM 777 C CA . GLY A 1 99 ? 0.383 -8.531 21.409 1.00 32.97 99 GLY A CA 1
ATOM 778 C C . GLY A 1 99 ? 0.583 -9.859 20.683 1.00 32.97 99 GLY A C 1
ATOM 779 O O . GLY A 1 99 ? -0.339 -10.663 20.603 1.00 32.97 99 GLY A O 1
ATOM 780 N N . TRP A 1 100 ? 1.776 -10.077 20.136 1.00 39.16 100 TRP A N 1
ATOM 781 C CA . TRP A 1 100 ? 2.244 -11.413 19.783 1.00 39.16 100 TRP A CA 1
ATOM 782 C C . TRP A 1 100 ? 2.733 -12.063 21.080 1.00 39.16 100 TRP A C 1
ATOM 784 O O . TRP A 1 100 ? 3.890 -11.901 21.470 1.00 39.16 100 TRP A O 1
ATOM 794 N N . ALA A 1 101 ? 1.801 -12.703 21.784 1.00 34.25 101 ALA A N 1
ATOM 795 C CA . ALA A 1 101 ? 2.070 -13.673 22.840 1.00 34.25 101 ALA A CA 1
ATOM 796 C C . ALA A 1 101 ? 1.807 -15.080 22.297 1.00 34.25 101 ALA A C 1
ATOM 798 O O . ALA A 1 101 ? 0.839 -15.226 21.514 1.00 34.25 101 ALA A O 1
#

Sequence (101 aa):
MINEKSTIAIPYYGSLVRPGRGLEQIFLKGDYNPQSHQVENVAVSVWDPKSEGRLHKWLAAQGVKKVCCRDHNERYEALLSEEGITVVDEDQDLLLGAGWA

pLDDT: mean 76.57, std 17.6, range [32.97, 94.88]